Protein AF-A0A936F234-F1 (afdb_monomer_lite)

pLDDT: mean 93.3, std 6.2, range [56.66, 97.44]

Foldseek 3Di:
DALLVLVVVVLVVDADPQSKDKDFPVNCVVSVHPDDQVVSLVSNQVVCVVVVHQWHKACVPPPGMIMIGGHD

Structure (mmCIF, N/CA/C/O backbone):
data_AF-A0A936F234-F1
#
_entry.id   AF-A0A936F234-F1
#
loop_
_atom_site.group_PDB
_atom_site.id
_atom_site.type_symbol
_atom_site.label_atom_id
_atom_site.label_alt_id
_atom_site.label_comp_id
_atom_site.label_asym_id
_atom_site.label_entity_id
_atom_site.label_seq_id
_atom_site.pdbx_PDB_ins_code
_atom_site.Cartn_x
_atom_site.Cartn_y
_atom_site.Cartn_z
_atom_site.occupancy
_atom_site.B_iso_or_equiv
_atom_site.auth_seq_id
_atom_site.auth_comp_id
_atom_site.auth_asym_id
_atom_site.auth_atom_id
_atom_site.pdbx_PDB_model_num
ATOM 1 N N . MET A 1 1 ? -7.109 -9.123 11.413 1.00 56.66 1 MET A N 1
ATOM 2 C CA . MET A 1 1 ? -6.149 -9.096 10.287 1.00 56.66 1 MET A CA 1
ATOM 3 C C . MET A 1 1 ? -5.473 -7.747 10.299 1.00 56.66 1 MET A C 1
ATOM 5 O O . MET A 1 1 ? -6.177 -6.750 10.370 1.00 56.66 1 MET A O 1
ATOM 9 N N . ASP A 1 2 ? -4.147 -7.748 10.292 1.00 87.19 2 ASP A N 1
ATOM 10 C CA . ASP A 1 2 ? -3.300 -6.552 10.285 1.00 87.19 2 ASP A CA 1
ATOM 11 C C . ASP A 1 2 ? -3.513 -5.751 8.982 1.00 87.19 2 ASP A C 1
ATOM 13 O O . ASP A 1 2 ? -3.622 -6.348 7.906 1.00 87.19 2 ASP A O 1
ATOM 17 N N . ILE A 1 3 ? -3.589 -4.418 9.076 1.00 92.50 3 ILE A N 1
ATOM 18 C CA . ILE A 1 3 ? -3.765 -3.491 7.941 1.00 92.50 3 ILE A CA 1
ATOM 19 C C . ILE A 1 3 ? -2.735 -3.805 6.850 1.00 92.50 3 ILE A C 1
ATOM 21 O O . ILE A 1 3 ? -3.081 -3.960 5.678 1.00 92.50 3 ILE A O 1
ATOM 25 N N . THR A 1 4 ? -1.482 -4.016 7.257 1.00 94.06 4 THR A N 1
ATOM 26 C CA . THR A 1 4 ? -0.368 -4.318 6.352 1.00 94.06 4 THR A CA 1
ATOM 27 C C . THR A 1 4 ? -0.573 -5.625 5.589 1.00 94.06 4 THR A C 1
ATOM 29 O O . THR A 1 4 ? -0.265 -5.702 4.404 1.00 94.06 4 THR A O 1
ATOM 32 N N . GLN A 1 5 ? -1.129 -6.661 6.227 1.00 94.06 5 GLN A N 1
ATOM 33 C CA . GLN A 1 5 ? -1.387 -7.938 5.552 1.00 94.06 5 GLN A CA 1
ATOM 34 C C . GLN A 1 5 ? -2.457 -7.810 4.467 1.00 94.06 5 GLN A C 1
ATOM 36 O O . GLN A 1 5 ? -2.330 -8.436 3.420 1.00 94.06 5 GLN A O 1
ATOM 41 N N . ARG A 1 6 ? -3.496 -6.996 4.695 1.00 95.31 6 ARG A N 1
ATOM 42 C CA . ARG A 1 6 ? -4.532 -6.743 3.681 1.00 95.31 6 ARG A CA 1
ATOM 43 C C . ARG A 1 6 ? -3.964 -6.007 2.475 1.00 95.31 6 ARG A C 1
ATOM 45 O O . ARG A 1 6 ? -4.225 -6.414 1.350 1.00 95.31 6 ARG A O 1
ATOM 52 N N . ILE A 1 7 ? -3.160 -4.976 2.723 1.00 96.50 7 ILE A N 1
ATOM 53 C CA . ILE A 1 7 ? -2.482 -4.213 1.672 1.00 96.50 7 ILE A CA 1
ATOM 54 C C . ILE A 1 7 ? -1.539 -5.110 0.861 1.00 96.50 7 ILE A C 1
ATOM 56 O O . ILE A 1 7 ? -1.597 -5.098 -0.362 1.00 96.50 7 ILE A O 1
ATOM 60 N N . LEU A 1 8 ? -0.721 -5.939 1.519 1.00 95.56 8 LEU A N 1
ATOM 61 C CA . LEU A 1 8 ? 0.199 -6.847 0.823 1.00 95.56 8 LEU A CA 1
ATOM 62 C C . LEU A 1 8 ? -0.531 -7.919 0.009 1.00 95.56 8 LEU A C 1
ATOM 64 O O . LEU A 1 8 ? -0.093 -8.252 -1.089 1.00 95.56 8 LEU A O 1
ATOM 68 N N . ALA A 1 9 ? -1.641 -8.451 0.525 1.00 95.88 9 ALA A N 1
ATOM 69 C CA . ALA A 1 9 ? -2.460 -9.406 -0.214 1.00 95.88 9 ALA A CA 1
ATOM 70 C C . ALA A 1 9 ? -3.094 -8.767 -1.460 1.00 95.88 9 ALA A C 1
ATOM 72 O O . ALA A 1 9 ? -3.097 -9.381 -2.525 1.00 95.88 9 ALA A O 1
ATOM 73 N N . ASP A 1 10 ? -3.588 -7.531 -1.345 1.00 96.38 10 ASP A N 1
ATOM 74 C CA . ASP A 1 10 ? -4.144 -6.797 -2.484 1.00 96.38 10 ASP A CA 1
ATOM 75 C C . ASP A 1 10 ? -3.064 -6.455 -3.519 1.00 96.38 10 ASP A C 1
ATOM 77 O O . ASP A 1 10 ? -3.263 -6.684 -4.710 1.00 96.38 10 ASP A O 1
ATOM 81 N N . HIS A 1 11 ? -1.885 -6.017 -3.068 1.00 96.31 11 HIS A N 1
ATOM 82 C CA . HIS A 1 11 ? -0.718 -5.785 -3.924 1.00 96.31 11 HIS A CA 1
ATOM 83 C C . HIS A 1 11 ? -0.301 -7.041 -4.684 1.00 96.31 11 HIS A C 1
ATOM 85 O O . HIS A 1 11 ? -0.132 -7.001 -5.897 1.00 96.31 11 HIS A O 1
ATOM 91 N N . ALA A 1 12 ? -0.202 -8.186 -4.008 1.00 94.69 12 ALA A N 1
ATOM 92 C CA . ALA A 1 12 ? 0.143 -9.447 -4.661 1.00 94.69 12 ALA A CA 1
ATOM 93 C C . ALA A 1 12 ? -0.862 -9.845 -5.760 1.00 94.69 12 ALA A C 1
ATOM 95 O O . ALA A 1 12 ? -0.471 -10.494 -6.728 1.00 94.69 12 ALA A O 1
ATOM 96 N N . ALA A 1 13 ? -2.132 -9.447 -5.624 1.00 95.12 13 ALA A N 1
ATOM 97 C CA . ALA A 1 13 ? -3.187 -9.736 -6.591 1.00 95.12 13 ALA A CA 1
ATOM 98 C C . ALA A 1 13 ? -3.288 -8.711 -7.737 1.00 95.12 13 ALA A C 1
ATOM 100 O O . ALA A 1 13 ? -3.763 -9.064 -8.816 1.00 95.12 13 ALA A O 1
ATOM 101 N N . ARG A 1 14 ? -2.893 -7.451 -7.509 1.00 94.44 14 ARG A N 1
ATOM 102 C CA . ARG A 1 14 ? -3.128 -6.324 -8.433 1.00 94.44 14 ARG A CA 1
ATOM 103 C C . ARG A 1 14 ? -1.877 -5.664 -9.002 1.00 94.44 14 ARG A C 1
ATOM 105 O O . ARG A 1 14 ? -2.031 -4.820 -9.886 1.00 94.44 14 ARG A O 1
ATOM 112 N N . LYS A 1 15 ? -0.682 -5.987 -8.502 1.00 93.69 15 LYS A N 1
ATOM 113 C CA . LYS A 1 15 ? 0.543 -5.310 -8.935 1.00 93.69 15 LYS A CA 1
ATOM 114 C C . LYS A 1 15 ? 0.705 -5.362 -10.447 1.00 93.69 15 LYS A C 1
ATOM 116 O O . LYS A 1 15 ? 0.416 -6.373 -11.091 1.00 93.69 15 LYS A O 1
ATOM 121 N N . SER A 1 16 ? 1.167 -4.250 -11.003 1.00 92.75 16 SER A N 1
ATOM 122 C CA . SER A 1 16 ? 1.499 -4.147 -12.418 1.00 92.75 16 SER A CA 1
ATOM 123 C C . SER A 1 16 ? 2.651 -5.093 -12.784 1.00 92.75 16 SER A C 1
ATOM 125 O O . SER A 1 16 ? 3.306 -5.680 -11.919 1.00 92.75 16 SER A O 1
ATOM 127 N N . ALA A 1 17 ? 2.950 -5.202 -14.081 1.00 90.44 17 ALA A N 1
ATOM 128 C CA . ALA A 1 17 ? 4.142 -5.911 -14.553 1.00 90.44 17 ALA A CA 1
ATOM 129 C C . ALA A 1 17 ? 5.452 -5.327 -13.982 1.00 90.44 17 ALA A C 1
ATOM 131 O O . ALA A 1 17 ? 6.448 -6.037 -13.893 1.00 90.44 17 ALA A O 1
ATOM 132 N N . GLU A 1 18 ? 5.430 -4.060 -13.562 1.00 90.31 18 GLU A N 1
ATOM 133 C CA . GLU A 1 18 ? 6.546 -3.357 -12.918 1.00 90.31 18 GLU A CA 1
ATOM 134 C C . GLU A 1 18 ? 6.580 -3.570 -11.395 1.00 90.31 18 GLU A C 1
ATOM 136 O O . GLU A 1 18 ? 7.443 -3.032 -10.716 1.00 90.31 18 GLU A O 1
ATOM 141 N N . GLY A 1 19 ? 5.648 -4.349 -10.834 1.00 93.62 19 GLY A N 1
ATOM 142 C CA . GLY A 1 19 ? 5.606 -4.626 -9.399 1.00 93.62 19 GLY A CA 1
ATOM 143 C C . GLY A 1 19 ? 5.064 -3.472 -8.557 1.00 93.62 19 GLY A C 1
ATOM 144 O O . GLY A 1 19 ? 5.364 -3.409 -7.369 1.00 93.62 19 GLY A O 1
ATOM 145 N N . ILE A 1 20 ? 4.261 -2.580 -9.147 1.00 95.00 20 ILE A N 1
ATOM 146 C CA . ILE A 1 20 ? 3.700 -1.397 -8.479 1.00 95.00 20 ILE A CA 1
ATOM 147 C C . ILE A 1 20 ? 2.184 -1.550 -8.317 1.00 95.00 20 ILE A C 1
ATOM 149 O O . ILE A 1 20 ? 1.485 -1.915 -9.267 1.00 95.00 20 ILE A O 1
ATOM 153 N N . THR A 1 21 ? 1.660 -1.205 -7.140 1.00 97.31 21 THR A N 1
ATOM 154 C CA . THR A 1 21 ? 0.219 -1.039 -6.891 1.00 97.31 21 THR A CA 1
ATOM 155 C C . THR A 1 21 ? -0.055 0.333 -6.295 1.00 97.31 21 THR A C 1
ATOM 157 O O . THR A 1 21 ? 0.570 0.718 -5.313 1.00 97.31 21 THR A O 1
ATOM 160 N N . TRP A 1 22 ? -1.028 1.053 -6.851 1.00 96.81 22 TRP A N 1
ATOM 161 C CA . TRP A 1 22 ? -1.518 2.312 -6.290 1.00 96.81 22 TRP A CA 1
ATOM 162 C C . TRP A 1 22 ? -2.723 2.079 -5.380 1.00 96.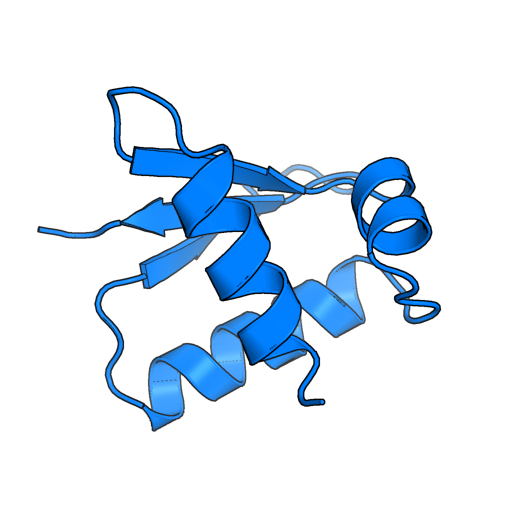81 22 TRP A C 1
ATOM 164 O O . TRP A 1 22 ? -3.591 1.266 -5.701 1.00 96.81 22 TRP A O 1
ATOM 174 N N . PHE A 1 23 ? -2.767 2.826 -4.279 1.00 97.06 23 PHE A N 1
ATOM 175 C CA . PHE A 1 23 ? -3.833 2.828 -3.288 1.00 97.06 23 PHE A CA 1
ATOM 176 C C . PHE A 1 23 ? -4.365 4.246 -3.089 1.00 97.06 23 PHE A C 1
ATOM 178 O O . PHE A 1 23 ? -3.613 5.173 -2.778 1.00 97.06 23 PHE A O 1
ATOM 185 N N . ASP A 1 24 ? -5.679 4.392 -3.222 1.00 96.81 24 ASP A N 1
ATOM 186 C CA . ASP A 1 24 ? -6.429 5.605 -2.908 1.00 96.81 24 ASP A CA 1
ATOM 187 C C . ASP A 1 24 ? -7.498 5.334 -1.828 1.00 96.81 24 ASP A C 1
ATOM 189 O O . ASP A 1 24 ? -7.647 4.224 -1.304 1.00 96.81 24 ASP A O 1
ATOM 193 N N . ALA A 1 25 ? -8.282 6.355 -1.478 1.00 95.81 25 ALA A N 1
ATOM 194 C CA . ALA A 1 25 ? -9.364 6.212 -0.501 1.00 95.81 25 ALA A CA 1
ATOM 195 C C . ALA A 1 25 ? -10.493 5.254 -0.950 1.00 95.81 25 ALA A C 1
ATOM 197 O O . ALA A 1 25 ? -11.251 4.744 -0.121 1.00 95.81 25 ALA A O 1
ATOM 198 N N . GLY A 1 26 ? -10.672 5.027 -2.253 1.00 96.19 26 GLY A N 1
ATOM 199 C CA . GLY A 1 26 ? -11.587 4.019 -2.791 1.00 96.19 26 GLY A CA 1
ATOM 200 C C . GLY A 1 26 ? -11.087 2.601 -2.524 1.00 96.19 26 GLY A C 1
ATOM 201 O O . GLY A 1 26 ? -11.849 1.765 -2.032 1.00 96.19 26 GLY A O 1
ATOM 202 N N . ASP A 1 27 ? -9.802 2.356 -2.757 1.00 96.25 27 ASP A N 1
ATOM 203 C CA . ASP A 1 27 ? -9.159 1.073 -2.485 1.00 96.25 27 ASP A CA 1
ATOM 204 C C . ASP A 1 27 ? -9.171 0.726 -0.996 1.00 96.25 27 ASP A C 1
ATOM 206 O O . ASP A 1 27 ? -9.528 -0.397 -0.633 1.00 96.25 27 ASP A O 1
ATOM 210 N N . LEU A 1 28 ? -8.894 1.692 -0.115 1.00 95.31 28 LEU A N 1
ATOM 211 C CA . LEU A 1 28 ? -8.989 1.462 1.330 1.00 95.31 28 LEU A CA 1
ATOM 212 C C . LEU A 1 28 ? -10.399 1.031 1.752 1.00 95.31 28 LEU A C 1
ATOM 214 O O . LEU A 1 28 ? -10.554 0.041 2.471 1.00 95.31 28 LEU A O 1
ATOM 218 N N . ARG A 1 29 ? -11.436 1.700 1.233 1.00 95.00 29 ARG A N 1
ATOM 219 C CA . ARG A 1 29 ? -12.836 1.326 1.492 1.00 95.00 29 ARG A CA 1
ATOM 220 C C . ARG A 1 29 ? -13.160 -0.075 0.981 1.00 95.00 29 ARG A C 1
ATOM 222 O O . ARG A 1 29 ? -13.787 -0.846 1.706 1.00 95.00 29 ARG A O 1
ATOM 229 N N . ARG A 1 30 ? -12.702 -0.436 -0.223 1.00 95.12 30 ARG A N 1
ATOM 230 C CA . ARG A 1 30 ? -12.869 -1.785 -0.796 1.00 95.12 30 ARG A CA 1
ATOM 231 C C . ARG A 1 30 ? -12.218 -2.864 0.076 1.00 95.12 30 ARG A C 1
ATOM 233 O O . ARG A 1 30 ? -12.770 -3.951 0.212 1.00 95.12 30 ARG A O 1
ATOM 240 N N . LEU A 1 31 ? -11.082 -2.553 0.699 1.00 94.31 31 LEU A N 1
ATOM 241 C CA . LEU A 1 31 ? -10.364 -3.438 1.625 1.00 94.31 31 LEU A CA 1
ATOM 242 C C . LEU A 1 31 ? -10.935 -3.435 3.055 1.00 94.31 31 LEU A C 1
ATOM 244 O O . LEU A 1 31 ? -10.405 -4.114 3.946 1.00 94.31 31 L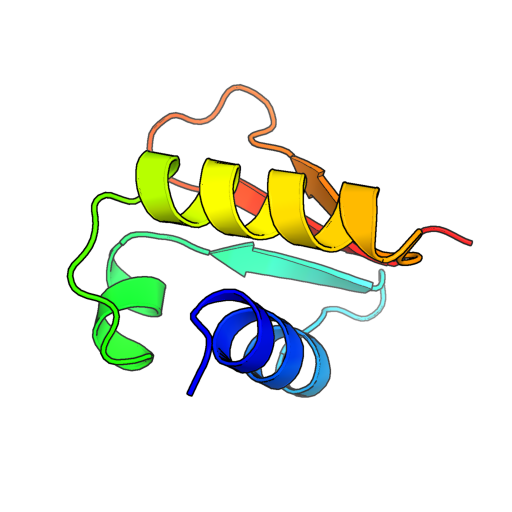EU A O 1
ATOM 248 N N . GLY A 1 32 ? -12.013 -2.681 3.293 1.00 94.31 32 GLY A N 1
ATOM 249 C CA . GLY A 1 32 ? -12.632 -2.526 4.606 1.00 94.31 32 GLY A CA 1
ATOM 250 C C . GLY A 1 32 ? -11.720 -1.830 5.618 1.00 94.31 32 GLY A C 1
ATOM 251 O O . GLY A 1 32 ? -11.789 -2.148 6.804 1.00 94.31 32 GLY A O 1
ATOM 252 N N . LEU A 1 33 ? -10.833 -0.950 5.148 1.00 94.06 33 LEU A N 1
ATOM 253 C CA . LEU A 1 33 ? -9.978 -0.090 5.961 1.00 94.06 33 LEU A CA 1
ATOM 254 C C . LEU A 1 33 ? -10.673 1.268 6.116 1.00 94.06 33 LEU A C 1
ATOM 256 O O . LEU A 1 33 ? -11.025 1.904 5.123 1.00 94.06 33 LEU A O 1
ATOM 260 N N . GLN A 1 34 ? -10.917 1.678 7.362 1.00 90.31 34 GLN A N 1
ATOM 261 C CA . GLN A 1 34 ? -11.640 2.918 7.687 1.00 90.31 34 GLN A CA 1
ATOM 262 C C . GLN A 1 34 ? -10.712 4.064 8.107 1.00 90.31 34 GLN A C 1
ATOM 264 O O . GLN A 1 34 ? -11.163 5.199 8.248 1.00 90.31 34 GLN A O 1
ATOM 269 N N . ASP A 1 35 ? -9.428 3.773 8.307 1.00 91.44 35 ASP A N 1
ATOM 270 C CA . ASP A 1 35 ? -8.423 4.763 8.667 1.00 91.44 35 ASP A CA 1
ATOM 271 C C . ASP A 1 35 ? -8.137 5.741 7.520 1.00 91.44 35 ASP A C 1
ATOM 273 O O . ASP A 1 35 ? -8.370 5.463 6.341 1.00 91.44 35 ASP A O 1
ATOM 277 N N . GLN A 1 36 ? -7.587 6.902 7.878 1.00 93.19 36 GLN A N 1
ATOM 278 C CA . GLN A 1 36 ? -7.170 7.914 6.910 1.00 93.19 36 GLN A CA 1
ATOM 279 C C . GLN A 1 36 ? -6.071 7.372 5.990 1.00 93.19 36 GLN A C 1
ATOM 281 O O . GLN A 1 36 ? -5.194 6.624 6.427 1.00 93.19 36 GLN A O 1
ATOM 286 N N . LEU A 1 37 ? -6.072 7.816 4.729 1.00 94.31 37 LEU A N 1
ATOM 287 C CA . LEU A 1 37 ? -5.150 7.338 3.694 1.00 94.31 37 LEU A CA 1
ATOM 288 C C . LEU A 1 37 ? -3.682 7.363 4.141 1.00 94.31 37 LEU A C 1
ATOM 290 O O . LEU A 1 37 ? -2.972 6.365 4.019 1.00 94.31 37 LEU A O 1
ATOM 294 N N . PHE A 1 38 ? -3.253 8.488 4.713 1.00 93.06 38 PHE A N 1
ATOM 295 C CA . PHE A 1 38 ? -1.890 8.665 5.206 1.00 93.06 38 PHE A CA 1
ATOM 296 C C . PHE A 1 38 ? -1.591 7.890 6.484 1.00 93.06 38 PHE A C 1
ATOM 298 O O . PHE A 1 38 ? -0.455 7.464 6.678 1.00 93.06 38 PHE A O 1
ATOM 305 N N . THR A 1 39 ? -2.591 7.659 7.333 1.00 94.75 39 THR A N 1
ATOM 306 C CA . THR A 1 39 ? -2.435 6.788 8.501 1.00 94.75 39 THR A CA 1
ATOM 307 C C . THR A 1 39 ? -2.148 5.363 8.046 1.00 94.75 39 THR A C 1
ATOM 309 O O . THR A 1 39 ? -1.162 4.780 8.488 1.00 94.75 39 THR A O 1
ATOM 312 N N . VAL A 1 40 ? -2.924 4.839 7.090 1.00 95.69 40 VAL A N 1
ATOM 313 C CA . VAL A 1 40 ? -2.671 3.514 6.504 1.00 95.69 40 VAL A CA 1
ATOM 314 C C . VAL A 1 40 ? -1.284 3.457 5.867 1.00 95.69 40 VAL A C 1
ATOM 316 O O . VAL A 1 40 ? -0.524 2.537 6.162 1.00 95.69 40 VAL A O 1
ATOM 319 N N . MET A 1 41 ? -0.925 4.454 5.053 1.00 96.31 41 MET A N 1
ATOM 320 C CA . MET A 1 41 ? 0.394 4.550 4.419 1.00 96.31 41 MET A CA 1
ATOM 321 C C . MET A 1 41 ? 1.531 4.458 5.450 1.00 96.31 41 MET A C 1
ATOM 323 O O . MET A 1 41 ? 2.438 3.639 5.303 1.00 96.31 41 MET A O 1
ATOM 327 N N . GLN A 1 42 ? 1.466 5.255 6.523 1.00 95.31 42 GLN A N 1
ATOM 328 C CA . GLN A 1 42 ? 2.475 5.268 7.587 1.00 95.31 42 GLN A CA 1
ATOM 329 C C . GLN A 1 42 ? 2.530 3.940 8.349 1.00 95.31 42 GLN A C 1
ATOM 331 O O . GLN A 1 42 ? 3.621 3.445 8.635 1.00 95.31 42 GLN A O 1
ATOM 336 N N . THR A 1 43 ? 1.379 3.333 8.651 1.00 95.69 43 THR A N 1
ATOM 337 C CA . THR A 1 43 ? 1.310 2.022 9.312 1.00 95.69 43 THR A CA 1
ATOM 338 C C . THR A 1 43 ? 1.958 0.930 8.464 1.00 95.69 43 THR A C 1
ATOM 340 O O . THR A 1 43 ? 2.763 0.147 8.978 1.00 95.69 43 THR A O 1
ATOM 343 N N . VAL A 1 44 ? 1.649 0.895 7.166 1.00 96.12 44 VAL A N 1
ATOM 344 C CA . VAL A 1 44 ? 2.238 -0.056 6.217 1.00 96.12 44 VAL A CA 1
ATOM 345 C C . VAL A 1 44 ? 3.745 0.178 6.126 1.00 96.12 44 VAL A C 1
ATOM 347 O O . VAL A 1 44 ? 4.516 -0.747 6.369 1.00 96.12 44 VAL A O 1
ATOM 350 N N . GLN A 1 45 ? 4.182 1.417 5.880 1.00 95.94 45 GLN A N 1
ATOM 351 C CA . GLN A 1 45 ? 5.600 1.767 5.770 1.00 95.94 45 GLN A CA 1
ATOM 352 C C . GLN A 1 45 ? 6.390 1.377 7.030 1.00 95.94 45 GLN A C 1
ATOM 354 O O . GLN A 1 45 ? 7.467 0.784 6.936 1.00 95.94 45 GLN A O 1
ATOM 359 N N . HIS A 1 46 ? 5.854 1.673 8.217 1.00 96.06 46 HIS A N 1
ATOM 360 C CA . HIS A 1 46 ? 6.474 1.311 9.488 1.00 96.06 46 HIS A CA 1
ATOM 361 C C . HIS A 1 46 ? 6.606 -0.209 9.641 1.00 96.06 46 HIS A C 1
ATOM 363 O O . HIS A 1 46 ? 7.679 -0.716 9.975 1.00 96.06 46 HIS A O 1
ATOM 369 N N . THR A 1 47 ? 5.540 -0.948 9.335 1.00 95.06 47 THR A N 1
ATOM 370 C CA . THR A 1 47 ? 5.516 -2.410 9.456 1.00 95.06 47 THR A CA 1
ATOM 371 C C . THR A 1 47 ? 6.474 -3.080 8.469 1.00 95.06 47 THR A C 1
ATOM 373 O O . THR A 1 47 ? 7.171 -4.026 8.840 1.00 95.06 47 THR A O 1
ATOM 376 N N . LEU A 1 48 ? 6.563 -2.584 7.232 1.00 94.69 48 LEU A N 1
ATOM 377 C CA . LEU A 1 48 ? 7.501 -3.090 6.224 1.00 94.69 48 LEU A CA 1
ATOM 378 C C . LEU A 1 48 ? 8.955 -2.872 6.647 1.00 94.69 48 LEU A C 1
ATOM 380 O O . LEU A 1 48 ? 9.757 -3.803 6.564 1.00 94.69 48 LEU A O 1
ATOM 384 N N . ARG A 1 49 ? 9.276 -1.692 7.196 1.00 94.31 49 ARG A N 1
ATOM 385 C CA . ARG A 1 49 ? 10.608 -1.405 7.753 1.00 94.31 49 ARG A CA 1
ATOM 386 C C . ARG A 1 49 ? 10.965 -2.350 8.899 1.00 94.31 49 ARG A C 1
ATOM 388 O O . ARG A 1 49 ? 12.064 -2.899 8.905 1.00 94.31 49 ARG A O 1
ATOM 395 N N . LEU A 1 50 ? 10.042 -2.587 9.835 1.00 94.81 50 LEU A N 1
ATOM 396 C CA . LEU A 1 50 ? 10.262 -3.527 10.942 1.00 94.81 50 LEU A CA 1
ATOM 397 C C . LEU A 1 50 ? 10.511 -4.959 10.453 1.00 94.81 50 LEU A C 1
ATOM 399 O O . LEU A 1 50 ? 11.345 -5.668 11.013 1.00 94.81 50 LEU A O 1
ATOM 403 N N . ARG A 1 51 ? 9.806 -5.381 9.399 1.00 93.25 51 ARG A N 1
ATOM 404 C CA . ARG A 1 51 ? 9.931 -6.723 8.815 1.00 93.25 51 ARG A CA 1
ATOM 405 C C . ARG A 1 51 ? 11.101 -6.861 7.837 1.00 93.25 51 ARG A C 1
ATOM 407 O O . ARG A 1 51 ? 11.304 -7.962 7.337 1.00 93.25 51 ARG A O 1
ATOM 414 N N . LYS A 1 52 ? 11.855 -5.785 7.567 1.00 91.50 52 LYS A N 1
ATOM 415 C CA . LYS A 1 52 ? 12.870 -5.723 6.496 1.00 91.50 52 LYS A CA 1
ATOM 416 C C . LYS A 1 52 ? 12.315 -6.250 5.165 1.00 91.50 52 LYS A C 1
ATOM 418 O O . LYS A 1 52 ? 12.957 -7.042 4.482 1.00 91.50 52 LYS A O 1
ATOM 423 N N . ALA A 1 53 ? 11.076 -5.871 4.861 1.00 92.38 53 ALA A N 1
ATOM 424 C CA . ALA A 1 53 ? 10.390 -6.313 3.659 1.00 92.38 53 ALA A CA 1
ATOM 425 C C . ALA A 1 53 ? 11.024 -5.694 2.405 1.00 92.38 53 ALA A C 1
ATOM 427 O O . ALA A 1 53 ? 11.610 -4.616 2.464 1.00 92.38 53 ALA A O 1
ATOM 428 N N . HIS A 1 54 ? 10.841 -6.365 1.270 1.00 92.44 54 HIS A N 1
ATOM 429 C CA . HIS A 1 54 ? 11.306 -5.918 -0.045 1.00 92.44 54 HIS A CA 1
ATOM 430 C C . HIS A 1 54 ? 10.294 -4.983 -0.720 1.00 92.44 54 HIS A C 1
ATOM 432 O O . HIS A 1 54 ? 10.352 -4.792 -1.924 1.00 92.44 54 HIS A O 1
ATOM 438 N N . GLN A 1 55 ? 9.313 -4.463 0.016 1.00 95.38 55 GLN A N 1
ATOM 439 C CA . GLN A 1 55 ? 8.346 -3.511 -0.513 1.00 95.38 55 GLN A CA 1
ATOM 440 C C . GLN A 1 55 ? 8.603 -2.127 0.063 1.00 95.38 55 GLN A C 1
ATOM 442 O O . GLN A 1 55 ? 8.850 -1.986 1.266 1.00 95.38 55 GLN A O 1
ATOM 447 N N . VAL A 1 56 ? 8.468 -1.107 -0.778 1.00 95.19 56 VAL A N 1
ATOM 448 C CA . VAL A 1 56 ? 8.582 0.301 -0.391 1.00 95.19 56 VAL A CA 1
ATOM 449 C C . VAL A 1 56 ? 7.266 1.019 -0.654 1.00 9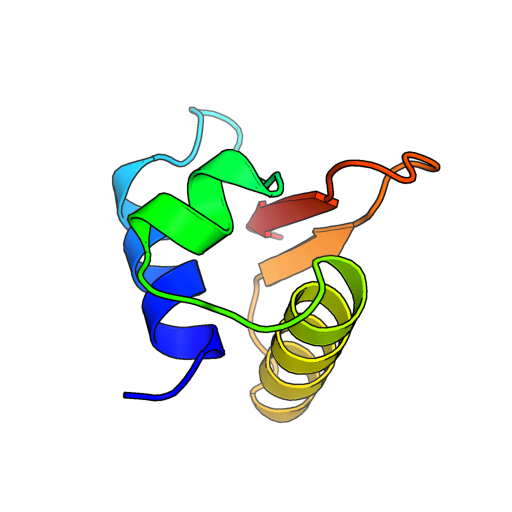5.19 56 VAL A C 1
ATOM 451 O O . VAL A 1 56 ? 6.534 0.692 -1.583 1.00 95.19 56 VAL A O 1
ATOM 454 N N . VAL A 1 57 ? 6.948 1.967 0.226 1.00 96.12 57 VAL A N 1
ATOM 455 C CA . VAL A 1 57 ? 5.756 2.812 0.138 1.00 96.12 57 VAL A CA 1
ATOM 456 C C . VAL A 1 57 ? 6.178 4.215 -0.269 1.00 96.12 57 VAL A C 1
ATOM 458 O O . VAL A 1 57 ? 6.969 4.822 0.453 1.00 96.12 57 VAL A O 1
ATOM 461 N N . GLU A 1 58 ? 5.601 4.736 -1.351 1.00 94.94 58 GLU A N 1
ATOM 462 C CA . GLU A 1 58 ? 5.910 6.068 -1.886 1.00 94.94 58 GLU A CA 1
ATOM 463 C C . GLU A 1 58 ? 4.645 6.866 -2.215 1.00 94.94 58 GLU A C 1
ATOM 465 O O . GLU A 1 58 ? 3.730 6.368 -2.872 1.00 94.94 58 GLU A O 1
ATOM 470 N N . SER A 1 59 ? 4.589 8.134 -1.795 1.00 91.75 59 SER A N 1
ATOM 471 C CA . SER A 1 59 ? 3.483 9.039 -2.148 1.00 91.75 59 SER A CA 1
ATOM 472 C C . SER A 1 59 ? 3.695 9.748 -3.485 1.00 91.75 59 SER A C 1
ATOM 474 O O . SER A 1 59 ? 2.740 10.281 -4.046 1.00 91.75 59 SER A O 1
ATOM 476 N N . HIS A 1 60 ? 4.933 9.790 -3.996 1.00 91.75 60 HIS A N 1
ATOM 477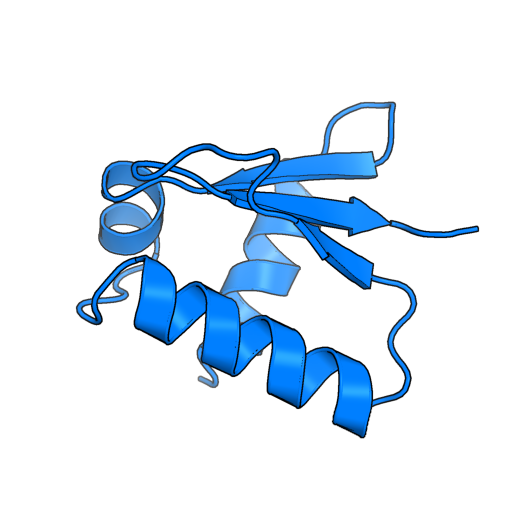 C CA . HIS A 1 60 ? 5.297 10.506 -5.228 1.00 91.75 60 HIS A CA 1
ATOM 478 C C . HIS A 1 60 ? 4.812 11.969 -5.255 1.00 91.75 60 HIS A C 1
ATOM 480 O O . HIS A 1 60 ? 4.434 12.499 -6.297 1.00 91.75 60 HIS A O 1
ATOM 486 N N . GLY A 1 61 ? 4.753 12.622 -4.087 1.00 89.94 61 GLY A N 1
ATOM 487 C CA . GLY A 1 61 ? 4.236 13.990 -3.942 1.00 8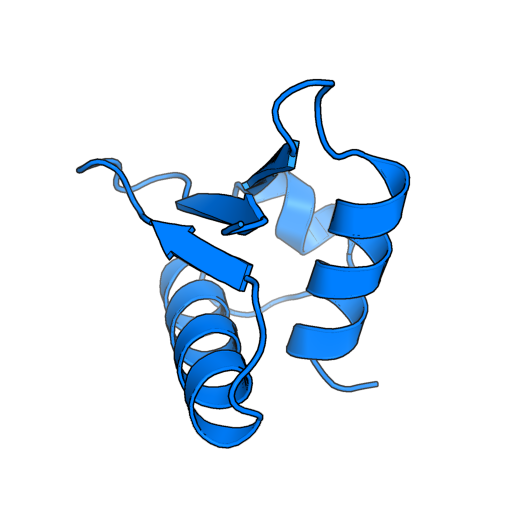9.94 61 GLY A CA 1
ATOM 488 C C . GLY A 1 61 ? 2.710 14.132 -4.069 1.00 89.94 61 GLY A C 1
ATOM 489 O O . GLY A 1 61 ? 2.204 15.251 -4.018 1.00 89.94 61 GLY A O 1
ATOM 490 N N . CYS A 1 62 ? 1.968 13.029 -4.210 1.00 89.19 62 CYS A N 1
ATOM 491 C CA . CYS A 1 62 ? 0.507 13.024 -4.232 1.00 89.19 62 CYS A CA 1
ATOM 492 C C . CYS A 1 62 ? -0.071 13.093 -2.807 1.00 89.19 62 CYS A C 1
ATOM 494 O O . CYS A 1 62 ? 0.518 12.581 -1.853 1.00 89.19 62 CYS A O 1
ATOM 496 N N . ILE A 1 63 ? -1.250 13.713 -2.671 1.00 91.44 63 ILE A N 1
ATOM 497 C CA . ILE A 1 63 ? -1.974 13.831 -1.389 1.00 91.44 63 ILE A CA 1
ATOM 498 C C . ILE A 1 63 ? -3.176 12.889 -1.268 1.00 91.44 63 ILE A C 1
ATOM 500 O O . ILE A 1 63 ? -3.736 12.714 -0.190 1.00 91.44 63 ILE A O 1
ATOM 504 N N . ASP A 1 64 ? -3.589 12.300 -2.381 1.00 94.44 64 ASP A N 1
ATOM 505 C CA . ASP A 1 64 ? -4.815 11.525 -2.548 1.00 94.44 64 ASP A CA 1
ATOM 506 C C . ASP A 1 64 ? -4.553 10.042 -2.847 1.00 94.44 64 ASP A C 1
ATOM 508 O O . ASP A 1 64 ? -5.492 9.245 -2.896 1.00 94.44 64 ASP A O 1
ATOM 512 N N . ARG A 1 65 ? -3.281 9.658 -3.001 1.00 96.19 65 ARG A N 1
ATOM 513 C CA . ARG A 1 65 ? -2.843 8.285 -3.264 1.00 96.19 65 ARG A CA 1
ATOM 514 C C . ARG A 1 65 ? -1.400 8.047 -2.838 1.00 96.19 65 ARG A C 1
ATOM 516 O O . ARG A 1 65 ? -0.615 8.983 -2.701 1.00 96.19 65 ARG A O 1
ATOM 523 N N . TRP A 1 66 ? -1.052 6.778 -2.695 1.00 97.44 66 TRP A N 1
ATOM 524 C CA . TRP A 1 66 ? 0.317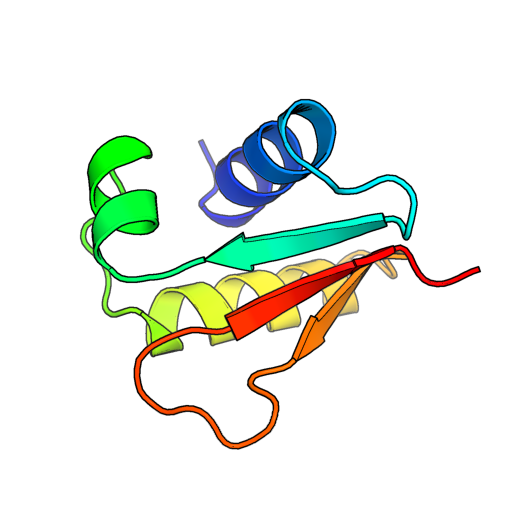 6.301 -2.521 1.00 97.44 66 TRP A CA 1
ATOM 525 C C . TRP A 1 66 ? 0.486 4.955 -3.220 1.00 97.44 66 TRP A C 1
ATOM 527 O O . TRP A 1 66 ? -0.487 4.302 -3.594 1.00 97.44 66 TRP A O 1
ATOM 537 N N . SER A 1 67 ? 1.729 4.560 -3.427 1.00 96.75 67 SER A N 1
ATOM 538 C CA . SER A 1 67 ? 2.113 3.339 -4.120 1.00 96.75 67 SER A CA 1
ATOM 539 C C . SER A 1 67 ? 2.810 2.374 -3.172 1.00 96.75 67 SER A C 1
ATOM 541 O O . SER A 1 67 ? 3.449 2.791 -2.203 1.00 96.75 67 SER A O 1
ATOM 543 N N . LEU A 1 68 ? 2.659 1.084 -3.453 1.00 97.44 68 LEU A N 1
ATOM 544 C CA . LEU A 1 68 ? 3.488 0.018 -2.917 1.00 97.44 68 LEU A CA 1
ATOM 545 C C . LEU A 1 68 ? 4.269 -0.603 -4.074 1.00 97.44 68 LEU A C 1
ATOM 547 O O . LEU A 1 68 ? 3.667 -1.008 -5.070 1.00 97.44 68 LEU A O 1
ATOM 551 N N . GLU A 1 69 ? 5.584 -0.680 -3.933 1.00 96.69 69 GLU A N 1
ATOM 552 C CA . GLU A 1 69 ? 6.503 -1.092 -4.994 1.00 96.69 69 GLU A CA 1
ATOM 553 C C . GLU A 1 69 ? 7.370 -2.252 -4.506 1.00 96.69 69 GLU A C 1
ATOM 555 O O . GLU A 1 69 ? 7.912 -2.191 -3.401 1.00 96.69 69 GLU A O 1
ATOM 560 N N . ASP A 1 70 ? 7.504 -3.307 -5.309 1.00 93.50 70 ASP A N 1
ATOM 561 C CA . ASP A 1 70 ? 8.492 -4.359 -5.060 1.00 93.50 70 ASP A CA 1
ATOM 562 C C . ASP A 1 70 ? 9.896 -3.834 -5.421 1.00 93.50 70 ASP A C 1
ATOM 564 O O . ASP A 1 70 ? 10.163 -3.471 -6.564 1.00 93.50 70 ASP A O 1
ATOM 568 N N . THR A 1 71 ? 10.816 -3.819 -4.459 1.00 86.00 71 THR A N 1
ATOM 569 C CA . THR A 1 71 ? 12.235 -3.512 -4.678 1.00 86.00 71 THR A CA 1
ATOM 570 C C . THR A 1 71 ? 13.038 -4.791 -4.914 1.00 86.00 71 THR A C 1
ATOM 572 O O . THR A 1 71 ? 12.838 -5.781 -4.203 1.00 86.00 71 THR A O 1
ATOM 575 N N . HIS A 1 72 ? 13.936 -4.755 -5.904 1.00 62.12 72 HIS A N 1
ATOM 576 C CA . HIS A 1 72 ? 14.837 -5.853 -6.281 1.00 62.12 72 HIS A CA 1
ATOM 577 C C . HIS A 1 72 ? 15.873 -6.194 -5.205 1.00 62.12 72 HIS A C 1
ATOM 579 O O . HIS A 1 72 ? 16.450 -5.254 -4.613 1.00 62.12 72 HIS A O 1
#

Radius of gyration: 11.05 Å; chains: 1; bounding box: 28×24×26 Å

Sequence (72 aa):
MDITQRILADHAARKSAEGITWFDAGDLRRLGLQDQLFTVMQTVQHTLRLRKAHQVVESHGCIDRWSLEDTH

Organism: NCBI:txid2954440

Secondary structure (DSSP, 8-state):
--HHHHHHHHHHHH--TTSEEEEEHHHHHHTT--S-HHHHHHHHHHHHHHTT-SEEEE-TT-SSEEEEEE--